Protein AF-0000000073927118 (afdb_homodimer)

Organism: Schistosoma japonicum (NCBI:txid6182)

Nearest PDB structures (foldseek):
  6ehp-assembly1_B  TM=8.454E-01  e=1.534E-05  Homo sapiens
  6wj3-assembly1_B  TM=8.265E-01  e=4.522E-04  Homo sapiens
  6owt-assembly1_S  TM=5.756E-01  e=4.859E-03  Rattus norvegicus
  6uri-assembly1_S  TM=5.816E-01  e=2.144E-02  Homo sapiens
  4p6z-assembly1_S  TM=5.442E-01  e=5.542E-02  Homo sapiens

Radius of gyration: 16.59 Å; Cα contacts (8 Å, |Δi|>4): 336; chains: 2; bounding box: 38×42×37 Å

Secondary structure (DSSP, 8-state):
-HHHHHHHHHHHHTSTTEEEEEEE-TTS-EEEEEES--GGGHHHHHHHHHHHHTSSSSPPPP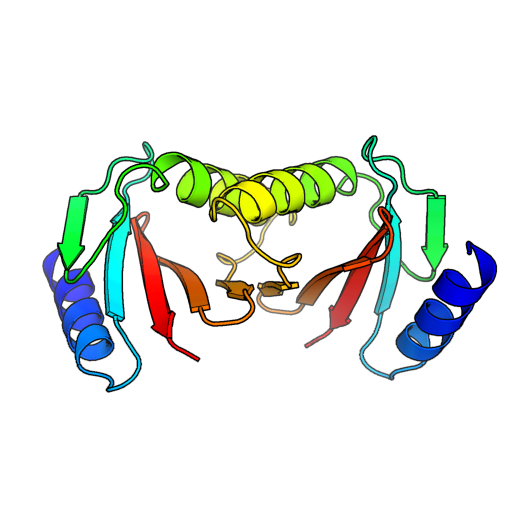EEEEE-SSEEEEEEEETTEEEEEEEE-/-HHHHHHHHHHHHTSTTEEEEEEE-TTS-EEEEEES--GGGHHHHHHHHHHHHTSSSSPPPPEEEEE-SSEEEEEEEETTEEEEEEEE-

Sequence (178 aa):
METKLLHNLAKLSSSPKVTAVQCIDSDGLCIAS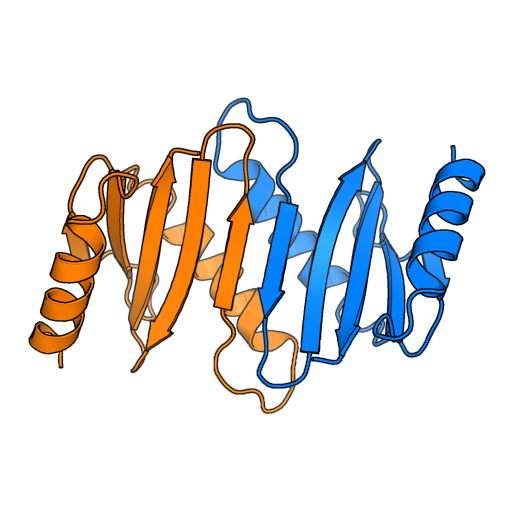QGTINDQITGILSSIYKHAAGIEENPDPPVLVIEFESKCSILCESYGVLTVVHKNQMETKLLHNLAKLSSSPKVTAVQCIDSDGLCIASQGTINDQITGILSSIYKHAAGIEENPDPPVLVIEFESKCSILCESYGVLTVVHKNQ

Structure (mmCIF, N/CA/C/O backbone):
data_AF-0000000073927118-model_v1
#
loop_
_entity.id
_entity.type
_entity.pdbx_description
1 polymer 'Late endosomal/lysosomal adaptor and MAPK and MTOR activator 5'
#
loop_
_atom_site.group_PDB
_atom_site.id
_atom_site.type_symbol
_atom_site.label_atom_id
_atom_site.label_alt_id
_atom_site.label_comp_id
_atom_site.label_asym_id
_atom_site.label_entity_id
_atom_site.label_seq_id
_atom_site.pdbx_PDB_ins_code
_atom_site.Cartn_x
_atom_site.Cartn_y
_atom_site.Cartn_z
_atom_site.occupancy
_atom_site.B_iso_or_equiv
_atom_site.auth_seq_id
_atom_site.auth_comp_id
_atom_site.auth_asym_id
_atom_site.auth_atom_id
_atom_site.pdbx_PDB_model_num
ATOM 1 N N . MET A 1 1 ? 20.031 -16.531 -7.781 1 37.66 1 MET A N 1
ATOM 2 C CA . MET A 1 1 ? 19.188 -15.477 -7.23 1 37.66 1 MET A CA 1
ATOM 3 C C . MET A 1 1 ? 17.719 -15.875 -7.281 1 37.66 1 MET A C 1
ATOM 5 O O . MET A 1 1 ? 16.984 -15.688 -6.309 1 37.66 1 MET A O 1
ATOM 9 N N . GLU A 1 2 ? 17.344 -16.484 -8.391 1 46.12 2 GLU A N 1
ATOM 10 C CA . GLU A 1 2 ? 15.992 -16.953 -8.656 1 46.12 2 GLU A CA 1
ATOM 11 C C . GLU A 1 2 ? 15.602 -18.094 -7.715 1 46.12 2 GLU A C 1
ATOM 13 O O . GLU A 1 2 ? 14.477 -18.125 -7.203 1 46.12 2 GLU A O 1
ATOM 18 N N . THR A 1 3 ? 16.641 -18.719 -7.418 1 49.53 3 THR A N 1
ATOM 19 C CA . THR A 1 3 ? 16.375 -19.938 -6.664 1 49.53 3 THR A CA 1
ATOM 20 C C . THR A 1 3 ? 16.078 -19.625 -5.203 1 49.53 3 THR A C 1
ATOM 22 O O . THR A 1 3 ? 15.25 -20.281 -4.57 1 49.53 3 THR A O 1
ATOM 25 N N . LYS A 1 4 ? 16.906 -18.766 -4.754 1 51.59 4 LYS A N 1
ATOM 26 C CA . LYS A 1 4 ? 16.703 -18.484 -3.338 1 51.59 4 LYS A CA 1
ATOM 27 C C . LYS A 1 4 ? 15.344 -17.828 -3.107 1 51.59 4 LYS A C 1
ATOM 29 O O . LYS A 1 4 ? 14.641 -18.172 -2.152 1 51.59 4 LYS A O 1
ATOM 34 N N . LEU A 1 5 ? 15.047 -16.922 -3.979 1 53.25 5 LEU A N 1
ATOM 35 C CA . LEU A 1 5 ? 13.758 -16.25 -3.91 1 53.25 5 LEU A CA 1
ATOM 36 C C . LEU A 1 5 ? 12.617 -17.25 -3.967 1 53.25 5 LEU A C 1
ATOM 38 O O . LEU A 1 5 ? 11.695 -17.203 -3.146 1 53.25 5 LEU A O 1
ATOM 42 N N . LEU A 1 6 ? 12.852 -18.094 -4.746 1 54.34 6 LEU A N 1
ATOM 43 C CA . LEU A 1 6 ? 11.812 -19.109 -4.918 1 54.34 6 LEU A CA 1
ATOM 44 C C . LEU A 1 6 ? 11.711 -20 -3.682 1 54.34 6 LEU A C 1
ATOM 46 O O . LEU A 1 6 ? 10.617 -20.375 -3.268 1 54.34 6 LEU A O 1
ATOM 50 N N . HIS A 1 7 ? 12.867 -20.188 -3.211 1 57.81 7 HIS A N 1
ATOM 51 C CA . HIS A 1 7 ? 12.898 -21.031 -2.021 1 57.81 7 HIS A CA 1
ATOM 52 C C . HIS A 1 7 ? 12.188 -20.359 -0.851 1 57.81 7 HIS A C 1
ATOM 54 O O . HIS A 1 7 ? 11.422 -21 -0.133 1 57.81 7 HIS A O 1
ATOM 60 N N . ASN A 1 8 ? 12.477 -19.141 -0.71 1 58.66 8 ASN A N 1
ATOM 61 C CA . ASN A 1 8 ? 11.828 -18.391 0.37 1 58.66 8 ASN A CA 1
ATOM 62 C C . ASN A 1 8 ? 10.328 -18.25 0.133 1 58.66 8 ASN A C 1
ATOM 64 O O . ASN A 1 8 ? 9.539 -18.344 1.071 1 58.66 8 ASN A O 1
ATOM 68 N N . LEU A 1 9 ? 10.047 -18.156 -1.071 1 58.56 9 LEU A N 1
ATOM 69 C CA . LEU A 1 9 ? 8.633 -18.078 -1.441 1 58.56 9 LEU A CA 1
ATOM 70 C C . LEU A 1 9 ? 7.914 -19.375 -1.128 1 58.56 9 LEU A C 1
ATOM 72 O O . LEU A 1 9 ? 6.781 -19.359 -0.634 1 58.56 9 LEU A O 1
ATOM 76 N N . ALA A 1 10 ? 8.57 -20.391 -1.437 1 58.47 10 ALA A N 1
ATOM 77 C CA . ALA A 1 10 ? 8.023 -21.703 -1.124 1 58.47 10 ALA A CA 1
ATOM 78 C C . ALA A 1 10 ? 7.75 -21.844 0.371 1 58.47 10 ALA A C 1
ATOM 80 O O . ALA A 1 10 ? 6.723 -22.406 0.771 1 58.47 10 ALA A O 1
ATOM 81 N N . LYS A 1 11 ? 8.609 -21.359 1.153 1 61.81 11 LYS A N 1
ATOM 82 C CA . LYS A 1 11 ? 8.445 -21.469 2.6 1 61.81 11 LYS A CA 1
ATOM 83 C C . LYS A 1 11 ? 7.277 -20.625 3.092 1 61.81 11 LYS A C 1
ATOM 85 O O . LYS A 1 11 ? 6.562 -21.016 4.02 1 61.81 11 LYS A O 1
ATOM 90 N N . LEU A 1 12 ? 7.133 -19.594 2.396 1 61.5 12 LEU A N 1
ATOM 91 C CA . LEU A 1 12 ? 6.039 -18.703 2.76 1 61.5 12 LEU A CA 1
ATOM 92 C C . LEU A 1 12 ? 4.695 -19.281 2.346 1 61.5 12 LEU A C 1
ATOM 94 O O . LEU A 1 12 ? 3.703 -19.141 3.064 1 61.5 12 LEU A O 1
ATOM 98 N N . SER A 1 13 ? 4.738 -20 1.252 1 62.25 13 SER A N 1
ATOM 99 C CA . SER A 1 13 ? 3.514 -20.562 0.694 1 62.25 13 SER A CA 1
ATOM 100 C C . SER A 1 13 ? 2.982 -21.688 1.562 1 62.25 13 SER A C 1
ATOM 102 O O . SER A 1 13 ? 1.802 -22.031 1.487 1 62.25 13 SER A O 1
ATOM 104 N N . SER A 1 14 ? 3.822 -22.234 2.367 1 68.31 14 SER A N 1
ATOM 105 C CA . SER A 1 14 ? 3.42 -23.359 3.201 1 68.31 14 SER A CA 1
ATOM 106 C C . SER A 1 14 ? 2.744 -22.891 4.484 1 68.31 14 SER A C 1
ATOM 108 O O . SER A 1 14 ? 2.182 -23.688 5.227 1 68.31 14 SER A O 1
ATOM 110 N N . SER A 1 15 ? 2.576 -21.703 4.617 1 74.31 15 SER A N 1
ATOM 111 C CA . SER A 1 15 ? 1.9 -21.188 5.801 1 74.31 15 SER A CA 1
ATOM 112 C C . SER A 1 15 ? 0.385 -21.234 5.641 1 74.31 15 SER A C 1
ATOM 114 O O . SER A 1 15 ? -0.142 -20.953 4.562 1 74.31 15 SER A O 1
ATOM 116 N N . PRO A 1 16 ? -0.452 -21.922 6.543 1 78.38 16 PRO A N 1
ATOM 117 C CA . PRO A 1 16 ? -1.873 -22.234 6.391 1 78.38 16 PRO A CA 1
ATOM 118 C C . PRO A 1 16 ? -2.688 -21.062 5.844 1 78.38 16 PRO A C 1
ATOM 120 O O . PRO A 1 16 ? -3.693 -21.281 5.16 1 78.38 16 PRO A O 1
ATOM 123 N N . LYS A 1 17 ? -2.348 -19.891 6.016 1 88.38 17 LYS A N 1
ATOM 124 C CA . LYS A 1 17 ? -3.199 -18.781 5.59 1 88.38 17 LYS A CA 1
ATOM 125 C C . LYS A 1 17 ? -2.707 -18.188 4.273 1 88.38 17 LYS A C 1
ATOM 127 O O . LYS A 1 17 ? -3.406 -17.391 3.648 1 88.38 17 LYS A 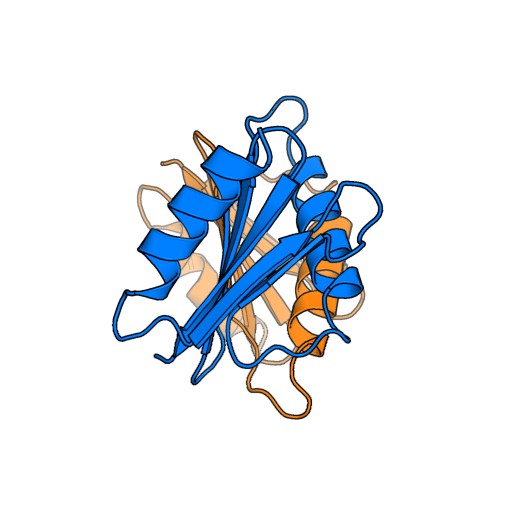O 1
ATOM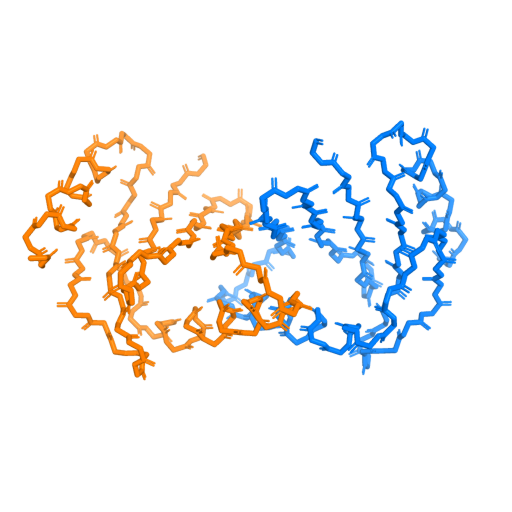 132 N N . VAL A 1 18 ? -1.6 -18.719 3.809 1 90.94 18 VAL A N 1
ATOM 133 C CA . VAL A 1 18 ? -1.074 -18.219 2.537 1 90.94 18 VAL A CA 1
ATOM 134 C C . VAL A 1 18 ? -1.775 -18.938 1.382 1 90.94 18 VAL A C 1
ATOM 136 O O . VAL A 1 18 ? -1.786 -20.172 1.316 1 90.94 18 VAL A O 1
ATOM 139 N N . THR A 1 19 ? -2.391 -18.125 0.497 1 92.06 19 THR A N 1
ATOM 140 C CA . THR A 1 19 ? -3.15 -18.719 -0.599 1 92.06 19 THR A CA 1
ATOM 141 C C . THR A 1 19 ? -2.357 -18.656 -1.901 1 92.06 19 THR A C 1
ATOM 143 O O . THR A 1 19 ? -2.592 -19.453 -2.814 1 92.06 19 THR A O 1
ATOM 146 N N . ALA A 1 20 ? -1.466 -17.656 -2.035 1 92 20 ALA A N 1
ATOM 147 C CA . ALA A 1 20 ? -0.673 -17.547 -3.256 1 92 20 ALA A CA 1
ATOM 148 C C . ALA A 1 20 ? 0.57 -16.688 -3.02 1 92 20 ALA A C 1
ATOM 150 O O . ALA A 1 20 ? 0.604 -15.875 -2.096 1 92 20 ALA A O 1
ATOM 151 N N . VAL A 1 21 ? 1.557 -16.922 -3.834 1 92 21 VAL A N 1
ATOM 152 C CA . VAL A 1 21 ? 2.775 -16.125 -3.871 1 92 21 VAL A CA 1
ATOM 153 C C . VAL A 1 21 ? 3.145 -15.805 -5.32 1 92 21 VAL A C 1
ATOM 155 O O . VAL A 1 21 ? 3.053 -16.672 -6.191 1 92 21 VAL A O 1
ATOM 158 N N . GLN A 1 22 ? 3.521 -14.586 -5.516 1 92.44 22 GLN A N 1
ATOM 159 C CA . GLN A 1 22 ? 3.943 -14.164 -6.848 1 92.44 22 GLN A CA 1
ATOM 160 C C . GLN A 1 22 ? 5.266 -13.398 -6.785 1 92.44 22 GLN A C 1
ATOM 162 O O . GLN A 1 22 ? 5.508 -12.641 -5.848 1 92.44 22 GLN A O 1
ATOM 167 N N . CYS A 1 23 ? 6.055 -13.594 -7.789 1 92.44 23 CYS A N 1
ATOM 168 C CA . CYS A 1 23 ? 7.258 -12.797 -8.016 1 92.44 23 CYS A CA 1
ATOM 169 C C . CYS A 1 23 ? 7.156 -12.016 -9.32 1 92.44 23 CYS A C 1
ATOM 171 O O . CYS A 1 23 ? 6.855 -12.594 -10.367 1 92.44 23 CYS A O 1
ATOM 173 N N . ILE A 1 24 ? 7.371 -10.758 -9.211 1 94.31 24 ILE A N 1
ATOM 174 C CA . ILE A 1 24 ? 7.188 -9.836 -10.328 1 94.31 24 ILE A CA 1
ATOM 175 C C . ILE A 1 24 ? 8.5 -9.102 -10.609 1 94.31 24 ILE A C 1
ATOM 177 O O . ILE A 1 24 ? 9.164 -8.625 -9.688 1 94.31 24 ILE A O 1
ATOM 181 N N . ASP A 1 25 ? 8.914 -8.992 -11.766 1 94.19 25 ASP A N 1
ATOM 182 C CA . ASP A 1 25 ? 10.172 -8.328 -12.094 1 94.19 25 ASP A CA 1
ATOM 183 C C . ASP A 1 25 ? 9.977 -6.816 -12.219 1 94.19 25 ASP A C 1
ATOM 185 O O . ASP A 1 25 ? 8.883 -6.305 -11.969 1 94.19 25 ASP A O 1
ATOM 189 N N . SER A 1 26 ? 11.078 -6.105 -12.547 1 93.88 26 SER A N 1
ATOM 190 C CA . SER A 1 26 ? 11.078 -4.645 -12.562 1 93.88 26 SER A CA 1
ATOM 191 C C . SER A 1 26 ? 10.211 -4.102 -13.695 1 93.88 26 SER A C 1
ATOM 193 O O . SER A 1 26 ? 9.852 -2.922 -13.695 1 93.88 26 SER A O 1
ATOM 195 N N . ASP A 1 27 ? 9.844 -4.961 -14.68 1 93.31 27 ASP A N 1
ATOM 196 C CA . ASP A 1 27 ? 8.992 -4.543 -15.789 1 93.31 27 ASP A CA 1
ATOM 197 C C . ASP A 1 27 ? 7.523 -4.793 -15.477 1 93.31 27 ASP A C 1
ATOM 199 O O . ASP A 1 27 ? 6.645 -4.453 -16.281 1 93.31 27 ASP A O 1
ATOM 203 N N . GLY A 1 28 ? 7.273 -5.348 -14.383 1 93.81 28 GLY A N 1
ATOM 204 C CA . GLY A 1 28 ? 5.898 -5.641 -14.008 1 93.81 28 GLY A CA 1
ATOM 205 C C . GLY A 1 28 ? 5.422 -6.996 -14.492 1 93.81 28 GLY A C 1
ATOM 206 O O . GLY A 1 28 ? 4.223 -7.281 -14.477 1 93.81 28 GLY A O 1
ATOM 207 N N . LEU A 1 29 ? 6.301 -7.871 -14.93 1 92.5 29 LEU A N 1
ATOM 208 C CA . LEU A 1 29 ? 5.965 -9.203 -15.422 1 92.5 29 LEU A CA 1
ATOM 209 C C . LEU A 1 29 ? 6.109 -10.242 -14.312 1 92.5 29 LEU A C 1
ATOM 211 O O . LEU A 1 29 ? 7.082 -10.219 -13.555 1 92.5 29 LEU A O 1
ATOM 215 N N . CYS A 1 30 ? 5.086 -11.094 -14.211 1 92.38 30 CYS A N 1
ATOM 216 C CA . CYS A 1 30 ? 5.164 -12.18 -13.242 1 92.38 30 CYS A CA 1
ATOM 217 C C . CYS A 1 30 ? 6.18 -13.227 -13.68 1 92.38 30 CYS A C 1
ATOM 219 O O . CYS A 1 30 ? 6.047 -13.82 -14.75 1 92.38 30 CYS A O 1
ATOM 221 N N . ILE A 1 31 ? 7.207 -13.461 -12.891 1 92.31 31 ILE A N 1
ATOM 222 C CA . ILE A 1 31 ? 8.273 -14.383 -13.281 1 92.31 31 ILE A CA 1
ATOM 223 C C . ILE A 1 31 ? 8.055 -15.734 -12.609 1 92.31 31 ILE A C 1
ATOM 225 O O . ILE A 1 31 ? 8.594 -16.75 -13.062 1 92.31 31 ILE A O 1
ATOM 229 N N . ALA A 1 32 ? 7.352 -15.766 -11.461 1 89.81 32 ALA A N 1
ATOM 230 C CA . ALA A 1 32 ? 7.016 -17 -10.742 1 89.81 32 ALA A CA 1
ATOM 231 C C . ALA A 1 32 ? 5.754 -16.812 -9.906 1 89.81 32 ALA A C 1
ATOM 233 O O . ALA A 1 32 ? 5.5 -15.727 -9.383 1 89.81 32 ALA A O 1
ATOM 234 N N . SER A 1 33 ? 5.004 -17.891 -9.898 1 90.12 33 SER A N 1
ATOM 235 C CA . SER A 1 33 ? 3.807 -17.828 -9.062 1 90.12 33 SER A CA 1
ATOM 236 C C . SER A 1 33 ? 3.404 -19.203 -8.562 1 90.12 33 SER A C 1
ATOM 238 O O . SER A 1 33 ? 3.705 -20.219 -9.195 1 90.12 33 SER A O 1
ATOM 240 N N . GLN A 1 34 ? 2.822 -19.219 -7.398 1 88 34 GLN A N 1
ATOM 241 C CA . GLN A 1 34 ? 2.238 -20.422 -6.793 1 88 34 GLN A CA 1
ATOM 242 C C . GLN A 1 34 ? 0.891 -20.094 -6.148 1 88 34 GLN A C 1
ATOM 244 O O . GLN A 1 34 ? 0.728 -19.062 -5.516 1 88 34 GLN A O 1
ATOM 249 N N . GLY A 1 35 ? -0.068 -21.062 -6.312 1 88 35 GLY A N 1
ATOM 250 C CA . GLY A 1 35 ? -1.386 -20.875 -5.723 1 88 35 GLY A CA 1
ATOM 251 C C . GLY A 1 35 ? -2.396 -20.297 -6.688 1 88 35 GLY A C 1
ATOM 252 O O . GLY A 1 35 ? -2.166 -20.266 -7.898 1 88 35 GLY A O 1
ATOM 253 N N . THR A 1 36 ? -3.574 -19.906 -6.164 1 81.06 36 THR A N 1
ATOM 254 C CA . THR A 1 36 ? -4.629 -19.281 -6.961 1 81.06 36 THR A CA 1
ATOM 255 C C . THR A 1 36 ? -4.359 -17.797 -7.16 1 81.06 36 THR A C 1
ATOM 257 O O . THR A 1 36 ? -4.43 -17.016 -6.211 1 81.06 36 THR A O 1
ATOM 260 N N . ILE A 1 37 ? -3.916 -17.516 -8.375 1 76 37 ILE A N 1
ATOM 261 C CA . ILE A 1 37 ? -3.465 -16.156 -8.633 1 76 37 ILE A CA 1
ATOM 262 C C . ILE A 1 37 ? -4.348 -15.508 -9.695 1 76 37 ILE A C 1
ATOM 264 O O . ILE A 1 37 ? -4.922 -16.203 -10.539 1 76 37 ILE A O 1
ATOM 268 N N . ASN A 1 38 ? -4.605 -14.266 -9.461 1 73.44 38 ASN A N 1
ATOM 269 C CA . ASN A 1 38 ? -5.133 -13.43 -10.523 1 73.44 38 ASN A CA 1
ATOM 270 C C . ASN A 1 38 ? -4.027 -12.617 -11.203 1 73.44 38 ASN A C 1
ATOM 272 O O . ASN A 1 38 ? -3.494 -11.68 -10.609 1 73.44 38 ASN A O 1
ATOM 276 N N . ASP A 1 39 ? -3.678 -13.102 -12.367 1 71 39 ASP A N 1
ATOM 277 C CA . ASP A 1 39 ? -2.527 -12.516 -13.055 1 71 39 ASP A CA 1
ATOM 278 C C . ASP A 1 39 ? -2.861 -11.133 -13.602 1 71 39 ASP A C 1
ATOM 280 O O . ASP A 1 39 ? -1.974 -10.414 -14.07 1 71 39 ASP A O 1
ATOM 284 N N . GLN A 1 40 ? -4.152 -10.867 -13.484 1 81.19 40 GLN A N 1
ATOM 285 C CA . GLN A 1 40 ? -4.523 -9.609 -14.117 1 81.19 40 GLN A CA 1
ATOM 286 C C . GLN A 1 40 ? -4.176 -8.422 -13.227 1 81.19 40 GLN A C 1
ATOM 288 O O . GLN A 1 40 ? -4.199 -7.273 -13.68 1 81.19 40 GLN A O 1
ATOM 293 N N . ILE A 1 41 ? -3.604 -8.703 -12.047 1 90.06 41 ILE A N 1
ATOM 294 C CA . ILE A 1 41 ? -3.412 -7.555 -11.164 1 90.06 41 ILE A CA 1
ATOM 295 C C . ILE A 1 41 ? -1.919 -7.309 -10.961 1 90.06 41 ILE A C 1
ATOM 297 O O . ILE A 1 41 ? -1.53 -6.391 -10.227 1 90.06 41 ILE A O 1
ATOM 301 N N . THR A 1 42 ? -1.043 -8.156 -11.617 1 94 42 THR A N 1
ATOM 302 C CA . THR A 1 42 ? 0.395 -8.016 -11.414 1 94 42 THR A CA 1
ATOM 303 C C . THR A 1 42 ? 0.86 -6.613 -11.797 1 94 42 THR A C 1
ATOM 305 O O . THR A 1 42 ? 1.698 -6.023 -11.109 1 94 42 THR A O 1
ATOM 308 N N . GLY A 1 43 ? 0.371 -6.125 -12.859 1 94.88 43 GLY A N 1
ATOM 309 C CA . GLY A 1 43 ? 0.715 -4.777 -13.281 1 94.88 43 GLY A CA 1
ATOM 310 C C . GLY A 1 43 ? 0.305 -3.715 -12.273 1 94.88 43 GLY A C 1
ATOM 311 O O . GLY A 1 43 ? 1.059 -2.775 -12.016 1 94.88 43 GLY A O 1
ATOM 312 N N . ILE A 1 44 ? -0.879 -3.887 -11.758 1 96.31 44 ILE A N 1
ATOM 313 C CA . ILE A 1 44 ? -1.401 -2.941 -10.781 1 96.31 44 ILE A CA 1
ATOM 314 C C . ILE A 1 44 ? -0.559 -2.998 -9.508 1 96.31 44 ILE A C 1
ATOM 316 O O . ILE A 1 44 ? -0.151 -1.962 -8.977 1 96.31 44 ILE A O 1
ATOM 320 N N . LEU A 1 45 ? -0.204 -4.199 -9.055 1 97.25 45 LEU A N 1
ATOM 321 C CA . LEU A 1 45 ? 0.606 -4.379 -7.852 1 97.25 45 LEU A CA 1
ATOM 322 C C . LEU A 1 45 ? 1.989 -3.762 -8.031 1 97.25 45 LEU A C 1
ATOM 324 O O . LEU A 1 45 ? 2.492 -3.078 -7.141 1 97.25 45 LEU A O 1
ATOM 328 N N . SER A 1 46 ? 2.545 -3.979 -9.211 1 97.25 46 SER A N 1
ATOM 329 C CA . SER A 1 46 ? 3.854 -3.41 -9.516 1 97.25 46 SER A CA 1
ATOM 330 C C . SER A 1 46 ? 3.809 -1.886 -9.5 1 97.25 46 SER A C 1
ATOM 332 O O . SER A 1 46 ? 4.719 -1.238 -8.977 1 97.25 46 SER A O 1
ATOM 334 N N . SER A 1 47 ? 2.762 -1.333 -10.094 1 97.19 47 SER A N 1
ATOM 335 C CA . SER A 1 47 ? 2.611 0.118 -10.141 1 97.19 47 SER A CA 1
ATOM 336 C C . SER A 1 47 ? 2.465 0.7 -8.734 1 97.19 47 SER A C 1
ATOM 338 O O . SER A 1 47 ? 3.115 1.691 -8.398 1 97.19 47 SER A O 1
ATOM 340 N N . ILE A 1 48 ? 1.681 0.089 -7.906 1 98.19 48 ILE A N 1
ATOM 341 C CA . ILE A 1 48 ? 1.477 0.519 -6.527 1 98.19 48 ILE A CA 1
ATOM 342 C C . ILE A 1 48 ? 2.812 0.532 -5.789 1 98.19 48 ILE A C 1
ATOM 344 O O . ILE A 1 48 ? 3.16 1.521 -5.137 1 98.19 48 ILE A O 1
ATOM 348 N N . TYR A 1 49 ? 3.535 -0.499 -5.883 1 97.75 49 TYR A N 1
ATOM 349 C CA . TYR A 1 49 ? 4.801 -0.611 -5.168 1 97.75 49 TYR A CA 1
ATOM 350 C C . TYR A 1 49 ? 5.789 0.45 -5.637 1 97.75 49 TYR A C 1
ATOM 352 O O . TYR A 1 49 ? 6.457 1.09 -4.82 1 97.75 49 TYR A O 1
ATOM 360 N N . LYS A 1 50 ? 5.852 0.616 -7 1 97.25 50 LYS A N 1
ATOM 361 C CA . LYS A 1 50 ? 6.773 1.602 -7.559 1 97.25 50 LYS A CA 1
ATOM 362 C C . LYS A 1 50 ? 6.441 3.006 -7.062 1 97.25 50 LYS A C 1
ATOM 364 O O . LYS A 1 50 ? 7.34 3.773 -6.707 1 97.25 50 LYS A O 1
ATOM 369 N N . HIS A 1 51 ? 5.227 3.311 -7.039 1 96.88 51 HIS A N 1
ATOM 370 C CA . HIS A 1 51 ? 4.816 4.617 -6.535 1 96.88 51 HIS A CA 1
ATOM 371 C C . HIS A 1 51 ? 5.152 4.766 -5.055 1 96.88 51 HIS A C 1
ATOM 373 O O . HIS A 1 51 ? 5.672 5.805 -4.637 1 96.88 51 HIS A O 1
ATOM 379 N N . ALA A 1 52 ? 4.891 3.713 -4.262 1 96.94 52 ALA A N 1
ATOM 380 C CA . ALA A 1 52 ? 5.18 3.756 -2.832 1 96.94 52 ALA A CA 1
ATOM 381 C C . ALA A 1 52 ? 6.676 3.918 -2.578 1 96.94 52 ALA A C 1
ATOM 383 O O . ALA A 1 52 ? 7.082 4.676 -1.695 1 96.94 52 ALA A O 1
ATOM 384 N N . ALA A 1 53 ? 7.457 3.254 -3.402 1 95.88 53 ALA A N 1
ATOM 385 C CA . ALA A 1 53 ? 8.906 3.293 -3.246 1 95.88 53 ALA A CA 1
ATOM 386 C C . ALA A 1 53 ? 9.453 4.691 -3.525 1 95.88 53 ALA A C 1
ATOM 388 O O . ALA A 1 53 ? 10.547 5.039 -3.08 1 95.88 53 ALA A O 1
ATOM 389 N N . GLY A 1 54 ? 8.648 5.449 -4.223 1 94.06 54 GLY A N 1
ATOM 390 C CA . GLY A 1 54 ? 9.094 6.777 -4.613 1 94.06 54 GLY A CA 1
ATOM 391 C C . GLY A 1 54 ? 8.711 7.852 -3.613 1 94.06 54 GLY A C 1
ATOM 392 O O . GLY A 1 54 ? 9.102 9.008 -3.764 1 94.06 54 GLY A O 1
ATOM 393 N N . ILE A 1 55 ? 8.109 7.523 -2.59 1 94.19 55 ILE A N 1
ATOM 394 C CA . ILE A 1 55 ? 7.594 8.5 -1.636 1 94.19 55 ILE A CA 1
ATOM 395 C C . ILE A 1 55 ? 8.75 9.141 -0.874 1 94.19 55 ILE A C 1
ATOM 397 O O . ILE A 1 55 ? 8.797 10.359 -0.706 1 94.19 55 ILE A O 1
ATOM 401 N N . GLU A 1 56 ? 9.695 8.352 -0.43 1 90.12 56 GLU A N 1
ATOM 402 C CA . GLU A 1 56 ? 10.82 8.867 0.337 1 90.12 56 GLU A CA 1
ATOM 403 C C . GLU A 1 56 ? 12.07 9 -0.536 1 90.12 56 GLU A C 1
ATOM 405 O O . GLU A 1 56 ? 12.297 8.18 -1.431 1 90.12 56 GLU A O 1
ATOM 410 N N . GLU A 1 57 ? 12.852 10.008 -0.423 1 86.12 57 GLU A N 1
ATOM 411 C CA . GLU A 1 57 ? 14 10.328 -1.271 1 86.12 57 GLU A CA 1
ATOM 412 C C . GLU A 1 57 ? 15.07 9.242 -1.191 1 86.12 57 GLU A C 1
ATOM 414 O O . GLU A 1 57 ? 15.641 8.859 -2.211 1 86.12 57 GLU A O 1
ATOM 419 N N . ASN A 1 58 ? 15.469 8.773 -0.212 1 82.81 58 ASN A N 1
ATOM 420 C CA . ASN A 1 58 ? 16.516 7.773 -0.057 1 82.81 58 ASN A CA 1
ATOM 421 C C . ASN A 1 58 ? 16.141 6.719 0.98 1 82.81 58 ASN A C 1
ATOM 423 O O . ASN A 1 58 ? 16.844 6.555 1.982 1 82.81 58 ASN A O 1
ATOM 427 N N . PRO A 1 59 ? 15.07 6.023 0.495 1 81 59 PRO A N 1
ATOM 428 C CA . PRO A 1 59 ? 14.625 5.059 1.502 1 81 59 PRO A CA 1
ATOM 429 C C . PRO A 1 59 ? 15.07 3.631 1.192 1 81 59 PRO A C 1
ATOM 431 O O . PRO A 1 59 ? 15.344 3.301 0.035 1 81 59 PRO A O 1
ATOM 434 N N . ASP A 1 60 ? 15.227 2.762 2.188 1 90.5 60 ASP A N 1
ATOM 435 C CA . ASP A 1 60 ? 15.172 1.317 1.988 1 90.5 60 ASP A CA 1
ATOM 436 C C . ASP A 1 60 ? 13.82 0.899 1.4 1 90.5 60 ASP A C 1
ATOM 438 O O . ASP A 1 60 ? 12.82 1.603 1.562 1 90.5 60 ASP A O 1
ATOM 442 N N . PRO A 1 61 ? 13.82 -0.176 0.631 1 92.62 61 PRO A N 1
ATOM 443 C CA . PRO A 1 61 ? 12.562 -0.653 0.044 1 92.62 61 PRO A CA 1
ATOM 444 C C . PRO A 1 61 ? 11.445 -0.793 1.074 1 92.62 61 PRO A C 1
ATOM 446 O O . PRO A 1 61 ? 11.641 -1.414 2.121 1 92.62 61 PRO A O 1
ATOM 449 N N . PRO A 1 62 ? 10.289 -0.227 0.721 1 94.88 62 PRO A N 1
ATOM 450 C CA . PRO A 1 62 ? 9.188 -0.328 1.683 1 94.88 62 PRO A CA 1
ATOM 451 C C . PRO A 1 62 ? 8.508 -1.693 1.655 1 94.88 62 PRO A C 1
ATOM 453 O O . PRO A 1 62 ? 8.688 -2.459 0.705 1 94.88 62 PRO A O 1
ATOM 456 N N . VAL A 1 63 ? 7.809 -2.066 2.74 1 93.94 63 VAL A N 1
ATOM 457 C CA . VAL A 1 63 ? 6.832 -3.148 2.791 1 93.94 63 VAL A CA 1
ATOM 458 C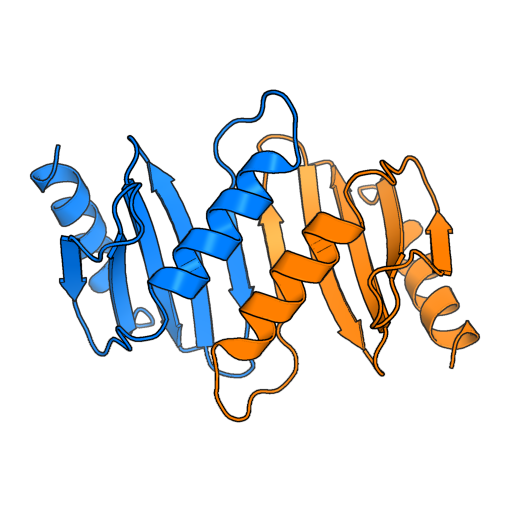 C . VAL A 1 63 ? 5.418 -2.576 2.705 1 93.94 63 VAL A C 1
ATOM 460 O O . VAL A 1 63 ? 5.086 -1.624 3.416 1 93.94 63 VAL A O 1
ATOM 463 N N . LEU A 1 64 ? 4.676 -3.127 1.745 1 96.19 64 LEU A N 1
ATOM 464 C CA . LEU A 1 64 ? 3.285 -2.713 1.613 1 96.19 64 LEU A CA 1
ATOM 465 C C . LEU A 1 64 ? 2.342 -3.818 2.072 1 96.19 64 LEU A C 1
ATOM 467 O O . LEU A 1 64 ? 2.564 -4.996 1.773 1 96.19 64 LEU A O 1
ATOM 471 N N . VAL A 1 65 ? 1.307 -3.385 2.762 1 92.06 65 VAL A N 1
ATOM 472 C CA . VAL A 1 65 ? 0.23 -4.297 3.133 1 92.06 65 VAL A CA 1
ATOM 473 C C . VAL A 1 65 ? -1.104 -3.756 2.627 1 92.06 65 VAL A C 1
ATOM 475 O O . VAL A 1 65 ? -1.488 -2.631 2.951 1 92.06 65 VAL A O 1
ATOM 478 N N . ILE A 1 66 ? -1.701 -4.559 1.765 1 95.12 66 ILE A N 1
ATOM 479 C CA . ILE A 1 66 ? -3.043 -4.242 1.289 1 95.12 66 ILE A CA 1
ATOM 480 C C . ILE A 1 66 ? -4.055 -5.184 1.938 1 95.12 66 ILE A C 1
ATOM 482 O O . ILE A 1 66 ? -4.012 -6.398 1.723 1 95.12 66 ILE A O 1
ATOM 486 N N . GLU A 1 67 ? -4.941 -4.539 2.693 1 93.06 67 GLU A N 1
ATOM 487 C CA . GLU A 1 67 ? -5.891 -5.348 3.455 1 93.06 67 GLU A CA 1
ATOM 488 C C . GLU A 1 67 ? -7.32 -5.105 2.99 1 93.06 67 GLU A C 1
ATOM 490 O O . GLU A 1 67 ? -7.816 -3.979 3.043 1 93.06 67 GLU A O 1
ATOM 495 N N . PHE A 1 68 ? -7.898 -6.211 2.549 1 92.06 68 PHE A N 1
ATOM 496 C CA . PHE A 1 68 ? -9.328 -6.234 2.281 1 92.06 68 PHE A CA 1
ATOM 497 C C . PHE A 1 68 ? -10.078 -6.938 3.406 1 92.06 68 PHE A C 1
ATOM 499 O O . PHE A 1 68 ? -9.492 -7.262 4.441 1 92.06 68 PHE A O 1
ATOM 506 N N . GLU A 1 69 ? -11.391 -7.059 3.195 1 88.94 69 GLU A N 1
ATOM 507 C CA . GLU A 1 69 ? -12.203 -7.688 4.23 1 88.94 69 GLU A CA 1
ATOM 508 C C . GLU A 1 69 ? -11.766 -9.133 4.477 1 88.94 69 GLU A C 1
ATOM 510 O O . GLU A 1 69 ? -11.602 -9.547 5.625 1 88.94 69 GLU A O 1
ATOM 515 N N . SER A 1 70 ? -11.484 -9.914 3.447 1 89.06 70 SER A N 1
ATOM 516 C CA . SER A 1 70 ? -11.25 -11.344 3.615 1 89.06 70 SER A CA 1
ATOM 517 C C . SER A 1 70 ? -9.859 -11.734 3.121 1 89.06 70 SER A C 1
ATOM 519 O O . SER A 1 70 ? -9.461 -12.898 3.236 1 89.06 70 SER A O 1
ATOM 521 N N . LYS A 1 71 ? -9.086 -10.742 2.607 1 90.5 71 LYS A N 1
ATOM 522 C CA . LYS A 1 71 ? -7.781 -11.047 2.021 1 90.5 71 LYS A CA 1
ATOM 523 C C . LYS A 1 71 ? -6.766 -9.953 2.35 1 90.5 71 LYS A C 1
ATOM 525 O O . LYS A 1 71 ? -7.141 -8.82 2.654 1 90.5 71 LYS A O 1
ATOM 530 N N . CYS A 1 72 ? -5.535 -10.383 2.344 1 90.88 72 CYS A N 1
ATOM 531 C CA . CYS A 1 72 ? -4.422 -9.453 2.518 1 90.88 72 CYS A CA 1
ATOM 532 C C . CYS A 1 72 ? -3.275 -9.797 1.573 1 90.88 72 CYS A C 1
ATOM 534 O O . CYS A 1 72 ? -3.033 -10.969 1.283 1 90.88 72 CYS A O 1
ATOM 536 N N . SER A 1 73 ? -2.686 -8.82 1.043 1 93.31 73 SER A N 1
ATOM 537 C CA . SER A 1 73 ? -1.484 -8.977 0.228 1 93.31 73 SER A CA 1
ATOM 538 C C . SER A 1 73 ? -0.315 -8.188 0.809 1 93.31 73 SER A C 1
ATOM 540 O O . SER A 1 73 ? -0.455 -7.012 1.134 1 93.31 73 SER A O 1
ATOM 542 N N . ILE A 1 74 ? 0.772 -8.844 0.921 1 92.88 74 ILE A N 1
ATOM 543 C CA . ILE A 1 74 ? 2 -8.219 1.403 1 92.88 74 ILE A CA 1
ATOM 544 C C . ILE A 1 74 ? 3.016 -8.133 0.266 1 92.88 74 ILE A C 1
ATOM 546 O O . ILE A 1 74 ? 3.287 -9.133 -0.409 1 92.88 74 ILE A O 1
ATOM 550 N N . LEU A 1 75 ? 3.504 -6.973 -0.02 1 95.81 75 LEU A N 1
ATOM 551 C CA . LEU A 1 75 ? 4.457 -6.73 -1.1 1 95.81 75 LEU A CA 1
ATOM 552 C C . LEU A 1 75 ? 5.816 -6.32 -0.545 1 95.81 75 LEU A C 1
ATOM 554 O O . LEU A 1 75 ? 5.902 -5.41 0.281 1 95.81 75 LEU A O 1
ATOM 558 N N . CYS A 1 76 ? 6.832 -6.918 -0.958 1 94 76 CYS A N 1
ATOM 559 C CA . CYS A 1 76 ? 8.203 -6.637 -0.555 1 94 76 CYS A CA 1
ATOM 560 C C . CYS A 1 76 ? 9.172 -6.879 -1.708 1 94 76 CYS A C 1
ATOM 562 O O . CYS A 1 76 ? 9.109 -7.918 -2.369 1 94 76 CYS A O 1
ATOM 564 N N . GLU A 1 77 ? 9.953 -5.848 -1.909 1 94.25 77 GLU A N 1
ATOM 565 C CA . GLU A 1 77 ? 10.969 -6.004 -2.951 1 94.25 77 GLU A CA 1
ATOM 566 C C . GLU A 1 77 ? 12.312 -6.402 -2.355 1 94.25 77 GLU A C 1
ATOM 568 O O . GLU A 1 77 ? 12.734 -5.852 -1.337 1 94.25 77 GLU A O 1
ATOM 573 N N . SER A 1 78 ? 12.852 -7.367 -2.953 1 89.88 78 SER A N 1
ATOM 574 C CA . SER A 1 78 ? 14.203 -7.805 -2.625 1 89.88 78 SER A CA 1
ATOM 575 C C . SER A 1 78 ? 15.008 -8.102 -3.885 1 89.88 78 SER A C 1
ATOM 577 O O . SER A 1 78 ? 14.539 -8.812 -4.773 1 89.88 78 SER A O 1
ATOM 579 N N . TYR A 1 79 ? 16.141 -7.449 -3.98 1 88.44 79 TYR A N 1
ATOM 580 C CA . TYR A 1 79 ? 17.078 -7.672 -5.086 1 88.44 79 TYR A CA 1
ATOM 581 C C . TYR A 1 79 ? 16.391 -7.418 -6.426 1 88.44 79 TYR A C 1
ATOM 583 O O . TYR A 1 79 ? 16.562 -8.188 -7.375 1 88.44 79 TYR A O 1
ATOM 591 N N . GLY A 1 80 ? 15.516 -6.492 -6.496 1 90.81 80 GLY A N 1
ATOM 592 C CA . GLY A 1 80 ? 14.906 -6.07 -7.746 1 90.81 80 GLY A CA 1
ATOM 593 C C . GLY A 1 80 ? 13.68 -6.879 -8.117 1 90.81 80 GLY A C 1
ATOM 594 O O . GLY A 1 80 ? 13.117 -6.711 -9.203 1 90.81 80 GLY A O 1
ATOM 595 N N . VAL A 1 81 ? 13.375 -7.801 -7.266 1 93.94 81 VAL A N 1
ATOM 596 C CA . VAL A 1 81 ? 12.188 -8.617 -7.512 1 93.94 81 VAL A CA 1
ATOM 597 C C . VAL A 1 81 ? 11.125 -8.312 -6.465 1 93.94 81 VAL A C 1
ATOM 599 O O . VAL A 1 81 ? 11.406 -8.297 -5.266 1 93.94 81 VAL A O 1
ATOM 602 N N . LEU A 1 82 ? 9.914 -8.008 -6.996 1 94.94 82 LEU A N 1
ATOM 603 C CA . LEU A 1 82 ? 8.781 -7.777 -6.109 1 94.94 82 LEU A CA 1
ATOM 604 C C . LEU A 1 82 ? 8.086 -9.094 -5.766 1 94.94 82 LEU A C 1
ATOM 606 O O . LEU A 1 82 ? 7.617 -9.805 -6.656 1 94.94 82 LEU A O 1
ATOM 610 N N . THR A 1 83 ? 8.094 -9.391 -4.496 1 93.81 83 THR A N 1
ATOM 611 C CA . THR A 1 83 ? 7.383 -10.578 -4.027 1 93.81 83 THR A CA 1
ATOM 612 C C . THR A 1 83 ? 6.055 -10.188 -3.385 1 93.81 83 THR A C 1
ATOM 614 O O . THR A 1 83 ? 6.004 -9.297 -2.541 1 93.81 83 THR A O 1
ATOM 617 N N . VAL A 1 84 ? 4.984 -10.859 -3.869 1 94.62 84 VAL A N 1
ATOM 618 C CA . VAL A 1 84 ? 3.652 -10.633 -3.322 1 94.62 84 VAL A CA 1
ATOM 619 C C . VAL A 1 84 ? 3.143 -11.914 -2.662 1 94.62 84 VAL A C 1
ATOM 621 O O . VAL A 1 84 ? 3.121 -12.977 -3.287 1 94.62 84 VAL A O 1
ATOM 624 N N . VAL A 1 85 ? 2.781 -11.789 -1.377 1 92.44 85 VAL A N 1
ATOM 625 C CA . VAL A 1 85 ? 2.186 -12.891 -0.631 1 92.44 85 VAL A CA 1
ATOM 626 C C . VAL A 1 85 ? 0.712 -12.594 -0.359 1 92.44 85 VAL A C 1
ATOM 628 O O . VAL A 1 85 ? 0.379 -11.57 0.237 1 92.44 85 VAL A O 1
ATOM 631 N N . HIS A 1 86 ? -0.092 -13.445 -0.843 1 93 86 HIS A N 1
ATOM 632 C CA . HIS A 1 86 ? -1.527 -13.336 -0.611 1 93 86 HIS A CA 1
ATOM 633 C C . HIS A 1 86 ? -1.976 -14.266 0.513 1 93 86 HIS A C 1
ATOM 635 O O . HIS A 1 86 ? -1.596 -15.438 0.543 1 93 86 HIS A O 1
ATOM 641 N N . LYS A 1 87 ? -2.713 -13.641 1.374 1 90.31 87 LYS A N 1
ATOM 642 C CA . LYS A 1 87 ? -3.199 -14.383 2.533 1 90.31 87 LYS A CA 1
ATOM 643 C C . LYS A 1 87 ? -4.703 -14.203 2.711 1 90.31 87 LYS A C 1
ATOM 645 O O . LYS A 1 87 ? -5.242 -13.133 2.428 1 90.31 87 LYS A O 1
ATOM 650 N N . ASN A 1 88 ? -5.398 -15.359 3.174 1 91.56 88 ASN A N 1
ATOM 651 C CA . ASN A 1 88 ? -6.77 -15.234 3.646 1 91.56 88 ASN A CA 1
ATOM 652 C C . ASN A 1 88 ? -6.82 -14.836 5.117 1 91.56 88 ASN A C 1
ATOM 654 O O . ASN A 1 88 ? -5.961 -15.242 5.906 1 91.56 88 ASN A O 1
ATOM 658 N N . GLN A 1 89 ? -7.773 -13.898 5.465 1 81.06 89 GLN A N 1
ATOM 659 C CA . GLN A 1 89 ? -7.93 -13.492 6.855 1 81.06 89 GLN A CA 1
ATOM 660 C C . GLN A 1 89 ? -8.672 -14.562 7.66 1 81.06 89 GLN A C 1
ATOM 662 O O . GLN A 1 89 ? -9.477 -15.312 7.105 1 81.06 89 GLN A O 1
ATOM 667 N N . MET B 1 1 ? -20.016 15.609 8.258 1 35.38 1 MET B N 1
ATOM 668 C CA . MET B 1 1 ? -19.156 14.523 7.789 1 35.38 1 MET B CA 1
ATOM 669 C C . MET B 1 1 ? -17.688 14.875 7.957 1 35.38 1 MET B C 1
ATOM 671 O O . MET B 1 1 ? -16.891 14.039 8.383 1 35.38 1 MET B O 1
ATOM 675 N N . GLU B 1 2 ? -17.359 16.125 7.66 1 43.38 2 GLU B N 1
ATOM 676 C CA . GLU B 1 2 ? -16.016 16.688 7.75 1 43.38 2 GLU B CA 1
ATOM 677 C C . GLU B 1 2 ? -15.531 16.719 9.195 1 43.38 2 GLU B C 1
ATOM 679 O O . GLU B 1 2 ? -14.375 16.391 9.477 1 43.38 2 GLU B O 1
ATOM 684 N N . THR B 1 3 ? -16.5 16.922 9.945 1 48.31 3 THR B N 1
ATOM 685 C CA . THR B 1 3 ? -16.172 17.156 11.344 1 48.31 3 THR B CA 1
ATOM 686 C C . THR B 1 3 ? -15.805 15.859 12.047 1 48.31 3 THR B C 1
ATOM 688 O O . THR B 1 3 ? -14.922 15.836 12.906 1 48.31 3 THR B O 1
ATOM 691 N N . LYS B 1 4 ? -16.625 14.922 11.719 1 49.38 4 LYS B N 1
ATOM 692 C CA . LYS B 1 4 ? -16.344 13.672 12.422 1 49.38 4 LYS B CA 1
ATOM 693 C C . LYS B 1 4 ? -14.969 13.125 12.031 1 49.38 4 LYS B C 1
ATOM 695 O O . LYS B 1 4 ? -14.219 12.641 12.883 1 49.38 4 LYS B O 1
ATOM 700 N N . LEU B 1 5 ? -14.734 13.18 10.758 1 49.88 5 LEU B N 1
ATOM 701 C CA . LEU B 1 5 ? -13.445 12.734 10.242 1 49.88 5 LEU B CA 1
ATOM 702 C C . LEU B 1 5 ? -12.297 13.477 10.914 1 49.88 5 LEU B C 1
ATOM 704 O O . LEU B 1 5 ? -11.336 12.859 11.375 1 49.88 5 LEU B O 1
ATOM 708 N N . LEU B 1 6 ? -12.578 14.625 11.016 1 52.06 6 LEU B N 1
ATOM 709 C CA . LEU B 1 6 ? -11.547 15.453 11.625 1 52.06 6 LEU B CA 1
ATOM 710 C C . LEU B 1 6 ? -11.383 15.117 13.109 1 52.06 6 LEU B C 1
ATOM 712 O O . LEU B 1 6 ? -10.266 15.078 13.625 1 52.06 6 LEU B O 1
ATOM 716 N N . HIS B 1 7 ? -12.516 14.859 13.602 1 56.78 7 HIS B N 1
ATOM 717 C CA . HIS B 1 7 ? -12.477 14.531 15.016 1 56.78 7 HIS B CA 1
ATOM 718 C C . HIS B 1 7 ? -11.719 13.227 15.258 1 56.78 7 HIS B C 1
ATOM 720 O O . HIS B 1 7 ? -10.914 13.141 16.188 1 56.78 7 HIS B O 1
ATOM 726 N N . ASN B 1 8 ? -12.008 12.328 14.43 1 57.53 8 ASN B N 1
ATOM 727 C CA . ASN B 1 8 ? -11.32 11.047 14.562 1 57.53 8 ASN B CA 1
ATOM 728 C C . ASN B 1 8 ? -9.836 11.172 14.234 1 57.53 8 ASN B C 1
ATOM 730 O O . ASN B 1 8 ? -9 10.547 14.883 1 57.53 8 ASN B O 1
ATOM 734 N N . LEU B 1 9 ? -9.609 12 13.344 1 56.19 9 LEU B N 1
ATOM 735 C CA . LEU B 1 9 ? -8.227 12.266 12.977 1 56.19 9 LEU B CA 1
ATOM 736 C C . LEU B 1 9 ? -7.473 12.914 14.133 1 56.19 9 LEU B C 1
ATOM 738 O O . LEU B 1 9 ? -6.32 12.57 14.398 1 56.19 9 LEU B O 1
ATOM 742 N N . ALA B 1 10 ? -8.141 13.781 14.727 1 56.62 10 ALA B N 1
ATOM 743 C CA . ALA B 1 10 ? -7.57 14.43 15.898 1 56.62 10 ALA B CA 1
ATOM 744 C C . ALA B 1 10 ? -7.215 13.398 16.969 1 56.62 10 ALA B C 1
ATOM 746 O O . ALA B 1 10 ? -6.176 13.508 17.625 1 56.62 10 ALA B O 1
ATOM 747 N N . LYS B 1 11 ? -8.039 12.477 17.141 1 59.62 11 LYS B N 1
ATOM 748 C CA . LYS B 1 11 ? -7.805 11.461 18.172 1 59.62 11 LYS B CA 1
ATOM 749 C C . LYS B 1 11 ? -6.625 10.57 17.797 1 59.62 11 LYS B C 1
ATOM 751 O O . LYS B 1 11 ? -5.867 10.141 18.672 1 59.62 11 LYS B O 1
ATOM 756 N N . LEU B 1 12 ? -6.523 10.445 16.578 1 60.41 12 LEU B N 1
ATOM 757 C CA . LEU B 1 12 ? -5.426 9.617 16.094 1 60.41 12 LEU B CA 1
ATOM 758 C C . LEU B 1 12 ? -4.094 10.352 16.219 1 60.41 12 LEU B C 1
ATOM 760 O O . LEU B 1 12 ? -3.072 9.742 16.531 1 60.41 12 LEU B O 1
ATOM 764 N N . SER B 1 13 ? -4.199 11.641 16.047 1 61.25 13 SER B N 1
ATOM 765 C CA . SER B 1 13 ? -2.996 12.469 16.062 1 61.25 13 SER B CA 1
ATOM 766 C C . SER B 1 13 ? -2.41 12.562 17.469 1 61.25 13 SER B C 1
ATOM 768 O O . SER B 1 13 ? -1.229 12.875 17.625 1 61.25 13 SER B O 1
ATOM 770 N N . SER B 1 14 ? -3.209 12.273 18.422 1 67.5 14 SER B N 1
ATOM 771 C CA . SER B 1 14 ? -2.75 12.383 19.797 1 67.5 14 SER B CA 1
ATOM 772 C C . SER B 1 14 ? -2.018 11.117 20.234 1 67.5 14 SER B C 1
ATOM 774 O O . SER B 1 14 ? -1.412 11.094 21.312 1 67.5 14 SER B O 1
ATOM 776 N N . SER B 1 15 ? -1.869 10.258 19.406 1 73.19 15 SER B N 1
ATOM 777 C CA . SER B 1 15 ? -1.13 9.047 19.75 1 73.19 15 SER B CA 1
ATOM 778 C C . SER B 1 15 ? 0.374 9.266 19.625 1 73.19 15 SER B C 1
ATOM 780 O O . SER B 1 15 ? 0.839 9.906 18.688 1 73.19 15 SER B O 1
ATOM 782 N N . PRO B 1 16 ? 1.255 9.023 20.719 1 79.12 16 PRO B N 1
ATOM 783 C CA . PRO B 1 16 ? 2.67 9.391 20.812 1 79.12 16 PRO B CA 1
ATOM 784 C C . PRO B 1 16 ? 3.445 9.055 19.531 1 79.12 16 PRO B C 1
ATOM 786 O O . PRO B 1 16 ? 4.426 9.734 19.203 1 79.12 16 PRO B O 1
ATOM 789 N N . LYS B 1 17 ? 3.074 8.195 18.75 1 88.12 17 LYS B N 1
ATOM 790 C CA . LYS B 1 17 ? 3.893 7.828 17.594 1 88.12 17 LYS B CA 1
ATOM 791 C C . LYS B 1 17 ? 3.338 8.43 16.312 1 88.12 17 LYS B C 1
ATOM 793 O O . LYS B 1 17 ? 3.996 8.406 15.273 1 88.12 17 LYS B O 1
ATOM 798 N N . VAL B 1 18 ? 2.199 9.094 16.453 1 90.81 18 VAL B N 1
ATOM 799 C CA . VAL B 1 18 ? 1.611 9.727 15.273 1 90.81 18 VAL B CA 1
ATOM 800 C C . VAL B 1 18 ? 2.275 11.078 15.031 1 90.81 18 VAL B C 1
ATOM 802 O O . VAL B 1 18 ? 2.305 11.93 15.922 1 90.81 18 VAL B O 1
ATOM 805 N N . THR B 1 19 ? 2.84 11.25 13.805 1 91.94 19 THR B N 1
ATOM 806 C CA . THR B 1 19 ? 3.566 12.477 13.508 1 91.94 19 THR B CA 1
ATOM 807 C C . THR B 1 19 ? 2.723 13.406 12.641 1 91.94 19 THR B C 1
ATOM 809 O O . THR B 1 19 ? 2.932 14.625 12.633 1 91.94 19 THR B O 1
ATOM 812 N N . ALA B 1 20 ? 1.807 12.836 11.836 1 92.06 20 ALA B N 1
ATOM 813 C CA . ALA B 1 20 ? 0.962 13.664 10.977 1 92.06 20 ALA B CA 1
ATOM 814 C C . ALA B 1 20 ? -0.283 12.898 10.531 1 92.06 20 ALA B C 1
ATOM 816 O O . ALA B 1 20 ? -0.293 11.672 10.523 1 92.06 20 ALA B O 1
ATOM 817 N N . VAL B 1 21 ? -1.307 13.656 10.219 1 91.94 21 VAL B N 1
ATOM 818 C CA . VAL B 1 21 ? -2.539 13.133 9.641 1 91.94 21 VAL B CA 1
ATOM 819 C C . VAL B 1 21 ? -2.975 14.016 8.477 1 91.94 21 VAL B C 1
ATOM 821 O O . VAL B 1 21 ? -2.9 15.242 8.555 1 91.94 21 VAL B O 1
ATOM 824 N N . GLN B 1 22 ? -3.381 13.367 7.449 1 92.5 22 GLN B N 1
ATOM 825 C CA . GLN B 1 22 ? -3.869 14.086 6.277 1 92.5 22 GLN B CA 1
ATOM 826 C C . GLN B 1 22 ? -5.199 13.516 5.793 1 92.5 22 GLN B C 1
ATOM 828 O O . GLN B 1 22 ? -5.414 12.297 5.84 1 92.5 22 GLN B O 1
ATOM 833 N N . CYS B 1 23 ? -6.031 14.375 5.32 1 92.38 23 CYS B N 1
ATOM 834 C CA . CYS B 1 23 ? -7.254 14 4.625 1 92.38 23 CYS B CA 1
ATOM 835 C C . CYS B 1 23 ? -7.23 14.484 3.18 1 92.38 23 CYS B C 1
ATOM 837 O O . CYS B 1 23 ? -6.969 15.656 2.914 1 92.38 23 CYS B O 1
ATOM 839 N N . ILE B 1 24 ? -7.477 13.57 2.287 1 94.25 24 ILE B N 1
ATOM 840 C CA . ILE B 1 24 ? -7.363 13.82 0.854 1 94.25 24 ILE B CA 1
ATOM 841 C C . ILE B 1 24 ? -8.695 13.523 0.171 1 94.25 24 ILE B C 1
ATOM 843 O O . ILE B 1 24 ? -9.328 12.5 0.44 1 94.25 24 ILE B O 1
ATOM 847 N N . ASP B 1 25 ? -9.164 14.32 -0.645 1 94.19 25 ASP B N 1
ATOM 848 C CA . ASP B 1 25 ? -10.453 14.109 -1.307 1 94.19 25 ASP B CA 1
ATOM 849 C C . ASP B 1 25 ? -10.289 13.219 -2.537 1 94.19 25 ASP B C 1
ATOM 851 O O . ASP B 1 25 ? -9.203 12.719 -2.814 1 94.19 25 ASP B O 1
ATOM 855 N N . SER B 1 26 ? -11.414 12.961 -3.244 1 93.81 26 SER B N 1
ATOM 856 C CA . SER B 1 26 ? -11.445 12.016 -4.355 1 93.81 26 SER B CA 1
ATOM 857 C C . SER B 1 26 ? -10.648 12.539 -5.543 1 93.81 26 SER B C 1
ATOM 859 O O . SER B 1 26 ? -10.32 11.773 -6.457 1 93.81 26 SER B O 1
ATOM 861 N N . ASP B 1 27 ? -10.305 13.859 -5.566 1 93.19 27 ASP B N 1
ATOM 862 C CA . ASP B 1 27 ? -9.516 14.438 -6.645 1 93.19 27 ASP B CA 1
ATOM 863 C C . ASP B 1 27 ? -8.023 14.391 -6.32 1 93.19 27 ASP B C 1
ATOM 865 O O . ASP B 1 27 ? -7.195 14.789 -7.141 1 93.19 27 ASP B O 1
ATOM 869 N N . GLY B 1 28 ? -7.711 13.945 -5.184 1 93.81 28 GLY B N 1
ATOM 870 C CA . GLY B 1 28 ? -6.316 13.883 -4.781 1 93.81 28 GLY B CA 1
ATOM 871 C C . GLY B 1 28 ? -5.832 15.148 -4.094 1 93.81 28 GLY B C 1
ATOM 872 O O . GLY B 1 28 ? -4.629 15.352 -3.928 1 93.81 28 GLY B O 1
ATOM 873 N N . LEU B 1 29 ? -6.719 16.016 -3.672 1 92.25 29 LEU B N 1
ATOM 874 C CA . LEU B 1 29 ? -6.379 17.266 -2.996 1 92.25 29 LEU B CA 1
ATOM 875 C C . LEU B 1 29 ? -6.449 17.109 -1.482 1 92.25 29 LEU B C 1
ATOM 877 O O . LEU B 1 29 ? -7.391 16.5 -0.964 1 92.25 29 LEU B O 1
ATOM 881 N N . CYS B 1 30 ? -5.41 17.609 -0.822 1 92.25 30 CYS B N 1
ATOM 882 C CA . CYS B 1 30 ? -5.418 17.578 0.637 1 92.25 30 CYS B CA 1
ATOM 883 C C . CYS B 1 30 ? -6.43 18.578 1.193 1 92.25 30 CYS B C 1
ATOM 885 O O . CYS B 1 30 ? -6.324 19.781 0.947 1 92.25 30 CYS B O 1
ATOM 887 N N . ILE B 1 31 ? -7.41 18.125 1.937 1 92.25 31 ILE B N 1
ATOM 888 C CA . ILE B 1 31 ? -8.477 19 2.426 1 92.25 31 ILE B CA 1
ATOM 889 C C . ILE B 1 31 ? -8.195 19.391 3.875 1 92.25 31 ILE B C 1
ATOM 891 O O . ILE B 1 31 ? -8.727 20.391 4.367 1 92.25 31 ILE B O 1
ATOM 895 N N . ALA B 1 32 ? -7.453 18.547 4.617 1 89.69 32 ALA B N 1
ATOM 896 C CA . ALA B 1 32 ? -7.062 18.812 6 1 89.69 32 ALA B CA 1
ATOM 897 C C . ALA B 1 32 ? -5.77 18.094 6.355 1 89.69 32 ALA B C 1
ATOM 899 O O . ALA B 1 32 ? -5.512 16.984 5.859 1 89.69 32 ALA B O 1
ATOM 900 N N . SER B 1 33 ? -4.984 18.797 7.148 1 90.06 33 SER B N 1
ATOM 901 C CA . SER B 1 33 ? -3.758 18.156 7.59 1 90.06 33 SER B CA 1
ATOM 902 C C . SER B 1 33 ? -3.307 18.688 8.945 1 90.06 33 SER B C 1
ATOM 904 O O . SER B 1 33 ? -3.611 19.828 9.305 1 90.06 33 SER B O 1
ATOM 906 N N . GLN B 1 34 ? -2.684 17.828 9.688 1 87.94 34 GLN B N 1
ATOM 907 C CA . GLN B 1 34 ? -2.053 18.156 10.961 1 87.94 34 GLN B CA 1
ATOM 908 C C . GLN B 1 34 ? -0.682 17.5 11.086 1 87.94 34 GLN B C 1
ATOM 910 O O . GLN B 1 34 ? -0.505 16.344 10.688 1 87.94 34 GLN B O 1
ATOM 915 N N . GLY B 1 35 ? 0.278 18.25 11.648 1 87.94 35 GLY B N 1
ATOM 916 C CA . GLY B 1 35 ? 1.62 17.734 11.836 1 87.94 35 GLY B CA 1
ATOM 917 C C . GLY B 1 35 ? 2.566 18.094 10.711 1 87.94 35 GLY B C 1
ATOM 918 O O . GLY B 1 35 ? 2.266 18.984 9.906 1 87.94 35 GLY B O 1
ATOM 919 N N . THR B 1 36 ? 3.777 17.5 10.711 1 80.88 36 THR B N 1
ATOM 920 C CA . THR B 1 36 ? 4.773 17.734 9.672 1 80.88 36 THR B CA 1
ATOM 921 C C . THR B 1 36 ? 4.48 16.875 8.445 1 80.88 36 THR B C 1
ATOM 923 O O . THR B 1 36 ? 4.582 15.648 8.5 1 80.88 36 THR B O 1
ATOM 926 N N . ILE B 1 37 ? 3.975 17.578 7.434 1 76.12 37 ILE B N 1
ATOM 927 C CA . ILE B 1 37 ? 3.512 16.828 6.266 1 76.12 37 ILE B CA 1
ATOM 928 C C . ILE B 1 37 ? 4.312 17.25 5.035 1 76.12 37 ILE B C 1
ATOM 930 O O . ILE B 1 37 ? 4.832 18.375 4.977 1 76.12 37 ILE B O 1
ATOM 934 N N . ASN B 1 38 ? 4.59 16.281 4.258 1 73.5 38 ASN B N 1
ATOM 935 C CA . ASN B 1 38 ? 5.051 16.562 2.902 1 73.5 38 ASN B CA 1
ATOM 936 C C . ASN B 1 38 ? 3.898 16.516 1.901 1 73.5 38 ASN B C 1
ATOM 938 O O . ASN B 1 38 ? 3.385 15.445 1.581 1 73.5 38 ASN B O 1
ATOM 942 N N . ASP B 1 39 ? 3.48 17.703 1.524 1 71.5 39 ASP B N 1
ATOM 943 C CA . ASP B 1 39 ? 2.295 17.812 0.682 1 71.5 39 ASP B CA 1
ATOM 944 C C . ASP B 1 39 ? 2.578 17.328 -0.737 1 71.5 39 ASP B C 1
ATOM 946 O O . ASP B 1 39 ? 1.654 17.156 -1.536 1 71.5 39 ASP B O 1
ATOM 950 N N . GLN B 1 40 ? 3.875 17.109 -0.927 1 81.31 40 GLN B N 1
ATOM 951 C CA . GLN B 1 40 ? 4.195 16.766 -2.307 1 81.31 40 GLN B CA 1
ATOM 952 C C . GLN B 1 40 ? 3.852 15.305 -2.6 1 81.31 40 GLN B C 1
ATOM 954 O O . GLN B 1 40 ? 3.824 14.883 -3.76 1 81.31 40 GLN B O 1
ATOM 959 N N . ILE B 1 41 ? 3.354 14.594 -1.59 1 89.94 41 ILE B N 1
ATOM 960 C CA . ILE B 1 41 ? 3.166 13.172 -1.868 1 89.94 41 ILE B CA 1
ATOM 961 C C . ILE B 1 41 ? 1.676 12.836 -1.854 1 89.94 41 ILE B C 1
ATOM 963 O O . ILE B 1 41 ? 1.292 11.68 -2.045 1 89.94 41 ILE B O 1
ATOM 967 N N . THR B 1 42 ? 0.814 13.883 -1.615 1 93.94 42 THR B N 1
ATOM 968 C CA . THR B 1 42 ? -0.62 13.625 -1.536 1 93.94 42 THR B CA 1
ATOM 969 C C . THR B 1 42 ? -1.125 12.969 -2.818 1 93.94 42 THR B C 1
ATOM 971 O O . THR B 1 42 ? -1.938 12.047 -2.77 1 93.94 42 THR B O 1
ATOM 974 N N . GLY B 1 43 ? -0.687 13.445 -3.898 1 94.75 43 GLY B N 1
ATOM 975 C CA . GLY B 1 43 ? -1.075 12.875 -5.176 1 94.75 43 GLY B CA 1
ATOM 976 C C . GLY B 1 43 ? -0.647 11.422 -5.336 1 94.75 43 GLY B C 1
ATOM 977 O O . GLY B 1 43 ? -1.411 10.602 -5.836 1 94.75 43 GLY B O 1
ATOM 978 N N . ILE B 1 44 ? 0.562 11.164 -4.93 1 96.25 44 ILE B N 1
ATOM 979 C CA . ILE B 1 44 ? 1.103 9.812 -5.023 1 96.25 44 ILE B CA 1
ATOM 980 C C . ILE B 1 44 ? 0.31 8.875 -4.113 1 96.25 44 ILE B C 1
ATOM 982 O O . ILE B 1 44 ? -0.092 7.789 -4.531 1 96.25 44 ILE B O 1
ATOM 986 N N . LEU B 1 45 ? -0.01 9.32 -2.885 1 97.31 45 LEU B N 1
ATOM 987 C CA . LEU B 1 45 ? -0.77 8.516 -1.934 1 97.31 45 LEU B CA 1
ATOM 988 C C . LEU B 1 45 ? -2.172 8.234 -2.461 1 97.31 45 LEU B C 1
ATOM 990 O O . LEU B 1 45 ? -2.652 7.098 -2.371 1 97.31 45 LEU B O 1
ATOM 994 N N . SER B 1 46 ? -2.768 9.242 -3.039 1 97.25 46 SER B N 1
ATOM 995 C CA . SER B 1 46 ? -4.098 9.078 -3.619 1 97.25 46 SER B CA 1
ATOM 996 C C . SER B 1 46 ? -4.078 8.07 -4.762 1 97.25 46 SER B C 1
ATOM 998 O O . SER B 1 46 ? -4.977 7.23 -4.871 1 97.25 46 SER B O 1
ATOM 1000 N N . SER B 1 47 ? -3.068 8.172 -5.613 1 97.19 47 SER B N 1
ATOM 1001 C CA . SER B 1 47 ? -2.945 7.254 -6.742 1 97.19 47 SER B CA 1
ATOM 1002 C C . SER B 1 47 ? -2.754 5.816 -6.27 1 97.19 47 SER B C 1
ATOM 1004 O O . SER B 1 47 ? -3.406 4.898 -6.773 1 97.19 47 SER B O 1
ATOM 1006 N N . ILE B 1 48 ? -1.923 5.605 -5.293 1 98.19 48 ILE B N 1
ATOM 1007 C CA . ILE B 1 48 ? -1.671 4.285 -4.723 1 98.19 48 ILE B CA 1
ATOM 1008 C C . ILE B 1 48 ? -2.977 3.695 -4.195 1 98.19 48 ILE B C 1
ATOM 1010 O O . ILE B 1 48 ? -3.314 2.551 -4.504 1 98.19 48 ILE B O 1
ATOM 1014 N N . TYR B 1 49 ? -3.688 4.434 -3.453 1 97.75 49 TYR B N 1
ATOM 1015 C CA . TYR B 1 49 ? -4.922 3.945 -2.852 1 97.75 49 TYR B CA 1
ATOM 1016 C C . TYR B 1 49 ? -5.945 3.586 -3.922 1 97.75 49 TYR B C 1
ATOM 1018 O O . TYR B 1 49 ? -6.59 2.537 -3.846 1 97.75 49 TYR B O 1
ATOM 1026 N N . LYS B 1 50 ? -6.062 4.5 -4.934 1 97.19 50 LYS B N 1
ATOM 1027 C CA . LYS B 1 50 ? -7.027 4.262 -6.004 1 97.19 50 LYS B CA 1
ATOM 1028 C C . LYS B 1 50 ? -6.699 2.973 -6.754 1 97.19 50 LYS B C 1
ATOM 1030 O O . LYS B 1 50 ? -7.598 2.188 -7.07 1 97.19 50 LYS B O 1
ATOM 1035 N N . HIS B 1 51 ? -5.492 2.777 -7.02 1 96.94 51 HIS B N 1
ATOM 1036 C CA . HIS B 1 51 ? -5.086 1.55 -7.695 1 96.94 51 HIS B CA 1
ATOM 1037 C C . HIS B 1 51 ? -5.367 0.327 -6.828 1 96.94 51 HIS B C 1
ATOM 1039 O O . HIS B 1 51 ? -5.879 -0.682 -7.316 1 96.94 51 HIS B O 1
ATOM 1045 N N . ALA B 1 52 ? -5.059 0.43 -5.523 1 96.94 52 ALA B N 1
ATOM 1046 C CA . ALA B 1 52 ? -5.289 -0.687 -4.613 1 96.94 52 ALA B CA 1
ATOM 1047 C C . ALA B 1 52 ? -6.777 -1.014 -4.512 1 96.94 52 ALA B C 1
ATOM 1049 O O . ALA B 1 52 ? -7.16 -2.186 -4.496 1 96.94 52 ALA B O 1
ATOM 1050 N N . ALA B 1 53 ? -7.57 0.029 -4.504 1 95.81 53 ALA B N 1
ATOM 1051 C CA . ALA B 1 53 ? -9.016 -0.142 -4.379 1 95.81 53 ALA B CA 1
ATOM 1052 C C . ALA B 1 53 ? -9.594 -0.855 -5.598 1 95.81 53 ALA B C 1
ATOM 1054 O O . ALA B 1 53 ? -10.68 -1.44 -5.531 1 95.81 53 ALA B O 1
ATOM 1055 N N . GLY B 1 54 ? -8.844 -0.811 -6.652 1 94.06 54 GLY B N 1
ATOM 1056 C CA . GLY B 1 54 ? -9.32 -1.391 -7.898 1 94.06 54 GLY B CA 1
ATOM 1057 C C . GLY B 1 54 ? -8.922 -2.842 -8.078 1 94.06 54 GLY B C 1
ATOM 1058 O O . GLY B 1 54 ? -9.336 -3.494 -9.031 1 94.06 54 GLY B O 1
ATOM 1059 N N . ILE B 1 55 ? -8.273 -3.395 -7.191 1 94.25 55 ILE B N 1
ATOM 1060 C CA . ILE B 1 55 ? -7.73 -4.742 -7.332 1 94.25 55 ILE B CA 1
ATOM 1061 C C . ILE B 1 55 ? -8.867 -5.762 -7.281 1 94.25 55 ILE B C 1
ATOM 1063 O O . ILE B 1 55 ? -8.914 -6.688 -8.094 1 94.25 55 ILE B O 1
ATOM 1067 N N . GLU B 1 56 ? -9.789 -5.609 -6.367 1 90.12 56 GLU B N 1
ATOM 1068 C CA . GLU B 1 56 ? -10.891 -6.555 -6.211 1 90.12 56 GLU B CA 1
ATOM 1069 C C . GLU B 1 56 ? -12.18 -6.004 -6.82 1 90.12 56 GLU B C 1
ATOM 1071 O O . GLU B 1 56 ? -12.422 -4.797 -6.781 1 90.12 56 GLU B O 1
ATOM 1076 N N . GLU B 1 57 ? -12.984 -6.77 -7.477 1 86.06 57 GLU B N 1
ATOM 1077 C CA . GLU B 1 57 ? -14.18 -6.371 -8.219 1 86.06 57 GLU B CA 1
ATOM 1078 C C . GLU B 1 57 ? -15.219 -5.746 -7.297 1 86.06 57 GLU B C 1
ATOM 1080 O O . GLU B 1 57 ? -15.844 -4.742 -7.641 1 86.06 57 GLU B O 1
ATOM 1085 N N . ASN B 1 58 ? -15.547 -6.16 -6.281 1 83.06 58 ASN B N 1
ATOM 1086 C CA . ASN B 1 58 ? -16.562 -5.648 -5.375 1 83.06 58 ASN B CA 1
ATOM 1087 C C . ASN B 1 58 ? -16.125 -5.734 -3.92 1 83.06 58 ASN B C 1
ATOM 1089 O O . ASN B 1 58 ? -16.75 -6.41 -3.107 1 83.06 58 ASN B O 1
ATOM 1093 N N . PRO B 1 59 ? -15.062 -4.875 -3.762 1 80.88 59 PRO B N 1
ATOM 1094 C CA . PRO B 1 59 ? -14.539 -5 -2.4 1 80.88 59 PRO B CA 1
ATOM 1095 C C . PRO B 1 59 ? -14.984 -3.857 -1.49 1 80.88 59 PRO B C 1
ATOM 1097 O O . PRO B 1 59 ? -15.32 -2.773 -1.974 1 80.88 59 PRO B O 1
ATOM 1100 N N . ASP B 1 60 ? -15.062 -4.062 -0.158 1 90.31 60 ASP B N 1
ATOM 1101 C CA . ASP B 1 60 ? -14.984 -2.969 0.808 1 90.31 60 ASP B CA 1
ATOM 1102 C C . ASP B 1 60 ? -13.656 -2.217 0.676 1 90.31 60 ASP B C 1
ATOM 1104 O O . ASP B 1 60 ? -12.664 -2.771 0.197 1 90.31 60 ASP B O 1
ATOM 1108 N N . PRO B 1 61 ? -13.672 -0.935 0.992 1 92.56 61 PRO B N 1
ATOM 1109 C CA . PRO B 1 61 ? -12.438 -0.151 0.912 1 92.56 61 PRO B CA 1
ATOM 1110 C C . PRO B 1 61 ? -11.266 -0.814 1.638 1 92.56 61 PRO B C 1
ATOM 1112 O O . PRO B 1 61 ? -11.398 -1.207 2.799 1 92.56 61 PRO B O 1
ATOM 1115 N N . PRO B 1 62 ? -10.148 -0.885 0.931 1 94.75 62 PRO B N 1
ATOM 1116 C CA . PRO B 1 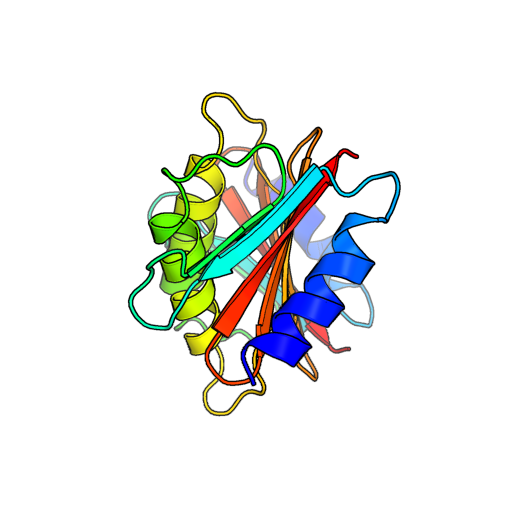62 ? -9 -1.522 1.586 1 94.75 62 PRO B CA 1
ATOM 1117 C C . PRO B 1 62 ? -8.297 -0.596 2.574 1 94.75 62 PRO B C 1
ATOM 1119 O O . PRO B 1 62 ? -8.508 0.62 2.543 1 94.75 62 PRO B O 1
ATOM 1122 N N . VAL B 1 63 ? -7.547 -1.157 3.535 1 93.88 63 VAL B N 1
ATOM 1123 C CA . VAL B 1 63 ? -6.551 -0.469 4.352 1 93.88 63 VAL B CA 1
ATOM 1124 C C . VAL B 1 63 ? -5.152 -0.751 3.807 1 93.88 63 VAL B C 1
ATOM 1126 O O . VAL B 1 63 ? -4.805 -1.903 3.537 1 93.88 63 VAL B O 1
ATOM 1129 N N . LEU B 1 64 ? -4.445 0.345 3.564 1 96.12 64 LEU B N 1
ATOM 1130 C CA . LEU B 1 64 ? -3.066 0.201 3.107 1 96.12 64 LEU B CA 1
ATOM 1131 C C . LEU B 1 64 ? -2.086 0.594 4.207 1 96.12 64 LEU B C 1
ATOM 1133 O O . LEU B 1 64 ? -2.297 1.586 4.91 1 96.12 64 LEU B O 1
ATOM 1137 N N . VAL B 1 65 ? -1.028 -0.188 4.293 1 92.12 65 VAL B N 1
ATOM 1138 C CA . VAL B 1 65 ? 0.079 0.148 5.18 1 92.12 65 VAL B CA 1
ATOM 1139 C C . VAL B 1 65 ? 1.382 0.202 4.387 1 92.12 65 VAL B C 1
ATOM 1141 O O . VAL B 1 65 ? 1.755 -0.771 3.727 1 92.12 65 VAL B O 1
ATOM 1144 N N . ILE B 1 66 ? 1.959 1.386 4.398 1 95.19 66 ILE B N 1
ATOM 1145 C CA . ILE B 1 66 ? 3.273 1.566 3.791 1 95.19 66 ILE B CA 1
ATOM 1146 C C . ILE B 1 66 ? 4.332 1.709 4.883 1 95.19 66 ILE B C 1
ATOM 1148 O O . ILE B 1 66 ? 4.301 2.664 5.66 1 95.19 66 ILE B O 1
ATOM 1152 N N . GLU B 1 67 ? 5.23 0.741 4.859 1 93 67 GLU B N 1
ATOM 1153 C CA . GLU B 1 67 ? 6.227 0.711 5.926 1 93 67 GLU B CA 1
ATOM 1154 C C . GLU B 1 67 ? 7.633 0.93 5.375 1 93 67 GLU B C 1
ATOM 1156 O O . GLU B 1 67 ? 8.102 0.162 4.535 1 93 67 GLU B O 1
ATOM 1161 N N . PHE B 1 68 ? 8.219 2.004 5.887 1 92.44 68 PHE B N 1
ATOM 1162 C CA . PHE B 1 68 ? 9.641 2.248 5.664 1 92.44 68 PHE B CA 1
ATOM 1163 C C . PHE B 1 68 ? 10.453 1.877 6.898 1 92.44 68 PHE B C 1
ATOM 1165 O O . PHE B 1 68 ? 9.914 1.3 7.852 1 92.44 68 PHE B O 1
ATOM 1172 N N . GLU B 1 69 ? 11.758 2.129 6.797 1 89.19 69 GLU B N 1
ATOM 1173 C CA . GLU B 1 69 ? 12.633 1.777 7.918 1 89.19 69 GLU B CA 1
ATOM 1174 C C . GLU B 1 69 ? 12.227 2.529 9.188 1 89.19 69 GLU B C 1
ATOM 1176 O O . GLU B 1 69 ? 12.133 1.937 10.258 1 89.19 69 GLU B O 1
ATOM 1181 N N . SER B 1 70 ? 11.914 3.816 9.117 1 89.12 70 SER B N 1
ATOM 1182 C CA . SER B 1 70 ? 11.711 4.625 10.32 1 89.12 70 SER B CA 1
ATOM 1183 C C . SER B 1 70 ? 10.312 5.223 10.359 1 89.12 70 SER B C 1
ATOM 1185 O O . SER B 1 70 ? 9.93 5.871 11.336 1 89.12 70 SER B O 1
ATOM 1187 N N . LYS B 1 71 ? 9.484 4.938 9.289 1 90.56 71 LYS B N 1
ATOM 1188 C CA . LYS B 1 71 ? 8.164 5.551 9.195 1 90.56 71 LYS B CA 1
ATOM 1189 C C . LYS B 1 71 ? 7.141 4.57 8.625 1 90.56 71 LYS B C 1
ATOM 1191 O O . LYS B 1 71 ? 7.508 3.605 7.953 1 90.56 71 LYS B O 1
ATOM 1196 N N . CYS B 1 72 ? 5.922 4.852 9.016 1 90.94 72 CYS B N 1
ATOM 1197 C CA . CYS B 1 72 ? 4.801 4.098 8.461 1 90.94 72 CYS B CA 1
ATOM 1198 C C . CYS B 1 72 ? 3.625 5.016 8.148 1 90.94 72 CYS B C 1
ATOM 1200 O O . CYS B 1 72 ? 3.398 6 8.852 1 90.94 72 CYS B O 1
ATOM 1202 N N . SER B 1 73 ? 2.977 4.754 7.094 1 93.38 73 SER B N 1
ATOM 1203 C CA . SER B 1 73 ? 1.744 5.449 6.734 1 93.38 73 SER B CA 1
ATOM 1204 C C . SER B 1 73 ? 0.587 4.469 6.562 1 93.38 73 SER B C 1
ATOM 1206 O O . SER B 1 73 ? 0.725 3.449 5.883 1 93.38 73 SER B O 1
ATOM 1208 N N . ILE B 1 74 ? -0.475 4.789 7.18 1 92.69 74 ILE B N 1
ATOM 1209 C CA . ILE B 1 74 ? -1.693 3.994 7.074 1 92.69 74 ILE B CA 1
ATOM 1210 C C . ILE B 1 74 ? -2.756 4.777 6.309 1 92.69 74 ILE B C 1
ATOM 1212 O O . ILE B 1 74 ? -3.037 5.934 6.633 1 92.69 74 ILE B O 1
ATOM 1216 N N . LEU B 1 75 ? -3.273 4.227 5.258 1 95.69 75 LEU B N 1
ATOM 1217 C CA . LEU B 1 75 ? -4.273 4.867 4.414 1 95.69 75 LEU B CA 1
ATOM 1218 C C . LEU B 1 75 ? -5.617 4.152 4.527 1 95.69 75 LEU B C 1
ATOM 1220 O O . LEU B 1 75 ? -5.688 2.932 4.379 1 95.69 75 LEU B O 1
ATOM 1224 N N . CYS B 1 76 ? -6.637 4.836 4.758 1 94.06 76 CYS B N 1
ATOM 1225 C CA . CYS B 1 76 ? -7.996 4.32 4.867 1 94.06 76 CYS B CA 1
ATOM 1226 C C . CYS B 1 76 ? -9.008 5.328 4.332 1 94.06 76 CYS B C 1
ATOM 1228 O O . CYS B 1 76 ? -8.953 6.512 4.68 1 94.06 76 CYS B O 1
ATOM 1230 N N . GLU B 1 77 ? -9.828 4.777 3.479 1 94.19 77 GLU B N 1
ATOM 1231 C CA . GLU B 1 77 ? -10.875 5.648 2.959 1 94.19 77 GLU B CA 1
ATOM 1232 C C . GLU B 1 77 ? -12.188 5.438 3.707 1 94.19 77 GLU B C 1
ATOM 1234 O O . GLU B 1 77 ? -12.578 4.301 3.986 1 94.19 77 GLU B O 1
ATOM 1239 N N . SER B 1 78 ? -12.734 6.523 4.062 1 89.75 78 SER B N 1
ATOM 1240 C CA . SER B 1 78 ? -14.062 6.535 4.664 1 89.75 78 SER B CA 1
ATOM 1241 C C . SER B 1 78 ? -14.914 7.664 4.094 1 89.75 78 SER B C 1
ATOM 1243 O O . SER B 1 78 ? -14.477 8.812 4.043 1 89.75 78 SER B O 1
ATOM 1245 N N . TYR B 1 79 ? -16.062 7.266 3.582 1 88.44 79 TYR B N 1
ATOM 1246 C CA . TYR B 1 79 ? -17.031 8.227 3.064 1 88.44 79 TYR B CA 1
ATOM 1247 C C . TYR B 1 79 ? -16.406 9.086 1.969 1 88.44 79 TYR B C 1
ATOM 1249 O O . TYR B 1 79 ? -16.609 10.305 1.94 1 88.44 79 TYR B O 1
ATOM 1257 N N . GLY B 1 80 ? -15.562 8.562 1.189 1 90.56 80 GLY B N 1
ATOM 1258 C CA . GLY B 1 80 ? -15.016 9.242 0.028 1 90.56 80 GLY B CA 1
ATOM 1259 C C . GLY B 1 80 ? -13.789 10.07 0.351 1 90.56 80 GLY B C 1
ATOM 1260 O O . GLY B 1 80 ? -13.281 10.805 -0.505 1 90.56 80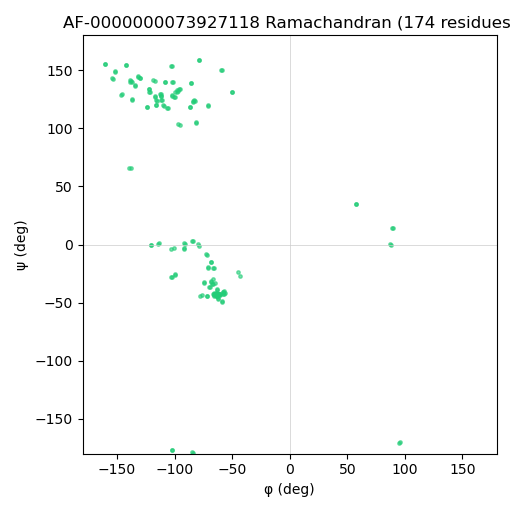 GLY B O 1
ATOM 1261 N N . VAL B 1 81 ? -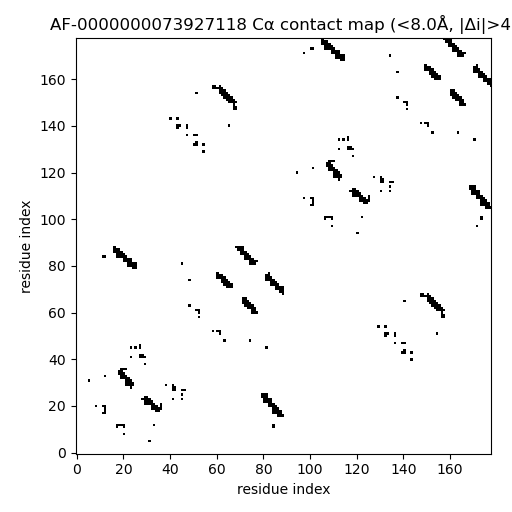13.43 10.039 1.595 1 94 81 VAL B N 1
ATOM 1262 C CA . VAL B 1 81 ? -12.242 10.789 2.002 1 94 81 VAL B CA 1
ATOM 1263 C C . VAL B 1 81 ? -11.133 9.812 2.406 1 94 81 VAL B C 1
ATOM 1265 O O . VAL B 1 81 ? -11.367 8.898 3.193 1 94 81 VAL B O 1
ATOM 1268 N N . LEU B 1 82 ? -9.961 10.047 1.775 1 94.94 82 LEU B N 1
ATOM 1269 C CA . LEU B 1 82 ? -8.789 9.25 2.133 1 94.94 82 LEU B CA 1
ATOM 1270 C C . LEU B 1 82 ? -8.062 9.867 3.322 1 94.94 82 LEU B C 1
ATOM 1272 O O . LEU B 1 82 ? -7.613 11.016 3.258 1 94.94 82 LEU B O 1
ATOM 1276 N N . THR B 1 83 ? -8.008 9.109 4.367 1 93.88 83 THR B N 1
ATOM 1277 C CA . THR B 1 83 ? -7.254 9.539 5.543 1 93.88 83 THR B CA 1
ATOM 1278 C C . THR B 1 83 ? -5.906 8.828 5.613 1 93.88 83 THR B C 1
ATOM 1280 O O . THR B 1 83 ? -5.84 7.602 5.484 1 93.88 83 THR B O 1
ATOM 1283 N N . VAL B 1 84 ? -4.852 9.641 5.754 1 94.62 84 VAL B N 1
ATOM 1284 C CA . VAL B 1 84 ? -3.5 9.109 5.883 1 94.62 84 VAL B CA 1
ATOM 1285 C C . VAL B 1 84 ? -2.938 9.453 7.262 1 94.62 84 VAL B C 1
ATOM 1287 O O . VAL B 1 84 ? -2.916 10.625 7.652 1 94.62 84 VAL B O 1
ATOM 1290 N N . VAL B 1 85 ? -2.525 8.414 7.996 1 92.44 85 VAL B N 1
ATOM 1291 C CA . VAL B 1 85 ? -1.876 8.586 9.297 1 92.44 85 VAL B CA 1
ATOM 1292 C C . VAL B 1 85 ? -0.399 8.219 9.188 1 92.44 85 VAL B C 1
ATOM 1294 O O . VAL B 1 85 ? -0.06 7.102 8.781 1 92.44 85 VAL B O 1
ATOM 1297 N N . HIS B 1 86 ? 0.404 9.148 9.461 1 93 86 HIS B N 1
ATOM 1298 C CA . HIS B 1 86 ? 1.847 8.93 9.469 1 93 86 HIS B CA 1
ATOM 1299 C C . HIS B 1 86 ? 2.359 8.695 10.883 1 93 86 HIS B C 1
ATOM 1301 O O . HIS B 1 86 ? 2.002 9.43 11.812 1 93 86 HIS B O 1
ATOM 1307 N N . LYS B 1 87 ? 3.121 7.66 10.961 1 90.19 87 LYS B N 1
ATOM 1308 C CA . LYS B 1 87 ? 3.67 7.277 12.258 1 90.19 87 LYS B CA 1
ATOM 1309 C C . LYS B 1 87 ? 5.176 7.055 12.172 1 90.19 87 LYS B C 1
ATOM 1311 O O . LYS B 1 87 ? 5.684 6.582 11.156 1 90.19 87 LYS B O 1
ATOM 1316 N N . ASN B 1 88 ? 5.91 7.477 13.32 1 91.38 88 ASN B N 1
ATOM 1317 C CA . ASN B 1 88 ? 7.301 7.059 13.469 1 91.38 88 ASN B CA 1
ATOM 1318 C C . ASN B 1 88 ? 7.406 5.688 14.133 1 91.38 88 ASN B C 1
ATOM 1320 O O . ASN B 1 88 ? 6.582 5.34 14.984 1 91.38 88 ASN B O 1
ATOM 1324 N N . GLN B 1 89 ? 8.344 4.832 13.617 1 80.62 89 GLN B N 1
ATOM 1325 C CA . GLN B 1 89 ? 8.555 3.518 14.219 1 80.62 89 GLN B CA 1
ATOM 1326 C C . GLN B 1 89 ? 9.344 3.625 15.516 1 80.62 89 GLN B C 1
ATOM 1328 O O . GLN B 1 89 ? 10.133 4.555 15.695 1 80.62 89 GLN B O 1
#

InterPro domains:
  IPR024135 Ragulator complex protein LAMTOR5 [PF16672] (1-86)
  IPR024135 Ragulator complex protein LAMTOR5 [PTHR13342] (1-88)

Foldseek 3Di:
DVVVVVVVQVVLCPDVFWAKKFKAAQVQHTPDMDHDDDSVCSNVVNVVQVVVQVPDDDDDRDWDWDDDPFKIWIWTDDPRMIMITIGTD/DVVVVVVVQVVLCPPVFWAKKFKAAQVQHTPDMDHDDDSVCSNVVNVVQVVVQPPDDDDDRDWDWDDDPFKIWIWTDDPRMIMITIGTD

pLDDT: mean 85.25, std 14.54, range [35.38, 98.19]

Solvent-accessible surface area (backbone atoms only — not comparable to full-atom values): 9658 Å² total; per-residue (Å²): 113,70,60,57,53,47,49,54,47,53,61,52,48,68,38,92,46,34,50,23,36,37,32,25,41,84,87,32,46,76,78,45,72,47,66,78,72,68,77,84,43,42,51,57,54,41,51,38,49,55,54,59,54,58,70,47,92,85,62,66,76,40,39,37,35,43,33,44,89,59,36,33,36,38,38,40,59,55,95,68,32,38,36,36,40,30,30,54,109,113,69,59,57,52,47,50,53,46,52,61,51,49,67,37,93,45,36,51,23,38,38,30,25,43,86,87,33,47,75,78,45,72,46,68,79,72,68,76,85,41,42,51,57,54,41,50,38,50,54,54,59,56,59,70,48,94,84,62,66,77,39,40,38,36,42,34,45,89,57,36,34,38,38,38,39,60,55,94,69,32,37,34,38,41,31,29,53,108